Protein AF-A0A1A2YVF8-F1 (afdb_monomer_lite)

pLDDT: mean 85.13, std 14.42, range [47.56, 98.38]

Sequence (110 aa):
MAEQGLIPTSVEEEHLATAKDLADRIELLQAIVGRDGESRKLKDGRIMLHPALAEMRQCESVLTRVVGSISTMEDAPKNPKKVKAANTRWRATQLAAVERSRKAADSYGS

Foldseek 3Di:
DVVVVD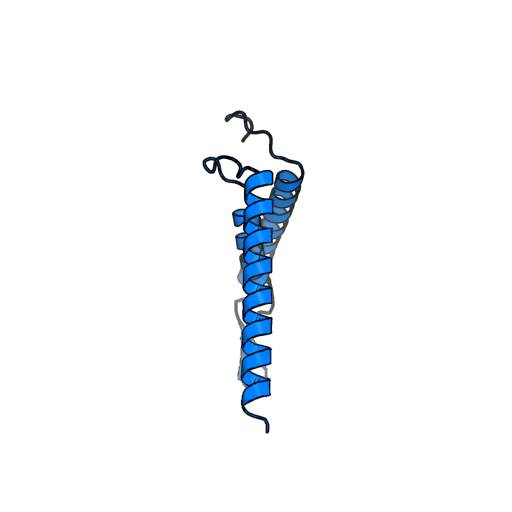DFDPLLVVLVVLLVVLVVLLVVLVVVCVVPPQWDADPVGDIDGDVSVVVNVVSVVVSVVSVVPNDDPDDDPDDVVVVVVVVVVVVVVVVVVVVVVVVVVVVVVD

Secondary structure (DSSP, 8-state):
-GGGT----HHHHHHHHHHHHHHHHHHHHHHHHHHH-SEEE-TTS-EEE-THHHHHHHHHHHHHHHHHHS--TTSPPPPHHHHHHHHHHHHHHHHHHHHHHHHHHHTT--

Radius of gyration: 24.21 Å; chains: 1; bounding box: 54×50×56 Å

Organism: NCBI:txid339268

Structure (mmCIF, N/CA/C/O backbone):
data_AF-A0A1A2YVF8-F1
#
_entry.id   AF-A0A1A2YVF8-F1
#
loop_
_atom_site.group_PDB
_atom_site.id
_atom_site.type_symbol
_atom_site.label_atom_id
_atom_site.label_alt_id
_atom_site.label_comp_id
_atom_site.label_asym_id
_atom_site.label_entity_id
_atom_site.label_seq_id
_atom_site.pdbx_PDB_ins_code
_atom_site.Cartn_x
_atom_site.Cartn_y
_atom_site.Cartn_z
_atom_site.occupancy
_atom_site.B_iso_or_equiv
_atom_site.auth_seq_id
_atom_site.auth_comp_id
_atom_site.auth_asym_id
_atom_site.auth_atom_id
_atom_site.pdbx_PDB_model_num
ATOM 1 N N . MET A 1 1 ? 1.552 12.868 -18.608 1.00 54.09 1 MET A N 1
ATOM 2 C CA . MET A 1 1 ? 1.948 11.656 -19.362 1.00 54.09 1 MET A CA 1
ATOM 3 C C . MET A 1 1 ? 1.738 11.842 -20.862 1.00 54.09 1 MET A C 1
ATOM 5 O O . MET A 1 1 ? 2.731 12.041 -21.547 1.00 54.09 1 MET A O 1
ATOM 9 N N . ALA A 1 2 ? 0.500 11.912 -21.370 1.00 48.69 2 ALA A N 1
ATOM 10 C CA . ALA A 1 2 ? 0.249 12.106 -22.809 1.00 48.69 2 ALA A CA 1
ATOM 11 C C . ALA A 1 2 ? 0.729 13.470 -23.356 1.00 48.69 2 ALA A C 1
ATOM 13 O O . ALA A 1 2 ? 1.352 13.518 -24.412 1.00 48.69 2 ALA A O 1
ATOM 14 N N . GLU A 1 3 ? 0.542 14.565 -22.606 1.00 47.56 3 GLU A N 1
ATOM 15 C CA . GLU A 1 3 ? 1.059 15.904 -22.970 1.00 47.56 3 GLU A CA 1
ATOM 16 C C . GLU A 1 3 ? 2.595 15.985 -23.034 1.00 47.56 3 GLU A C 1
ATOM 18 O O . GLU A 1 3 ? 3.141 16.902 -23.635 1.00 47.56 3 GLU A O 1
ATOM 23 N N . GLN A 1 4 ? 3.301 15.016 -22.445 1.00 56.72 4 GLN A N 1
ATOM 24 C CA . GLN A 1 4 ? 4.764 14.907 -22.484 1.00 56.72 4 GLN A CA 1
ATOM 25 C C . GLN A 1 4 ? 5.233 13.827 -23.478 1.00 56.72 4 GLN A C 1
ATOM 27 O O . GLN A 1 4 ? 6.401 13.450 -23.467 1.00 56.72 4 GLN A O 1
ATOM 32 N N . GLY A 1 5 ? 4.325 13.291 -24.307 1.00 52.91 5 GLY A N 1
ATOM 33 C CA . GLY A 1 5 ? 4.623 12.246 -25.290 1.00 52.91 5 GLY A CA 1
ATOM 34 C C . GLY A 1 5 ? 4.913 10.863 -24.697 1.00 52.91 5 GLY A C 1
ATOM 35 O O . GLY A 1 5 ? 5.376 9.984 -25.420 1.00 52.91 5 GLY A O 1
ATOM 36 N N . LEU A 1 6 ? 4.651 10.646 -23.403 1.00 60.41 6 LEU A N 1
ATOM 37 C CA . LEU A 1 6 ? 4.818 9.338 -22.780 1.00 60.41 6 LEU A CA 1
ATOM 38 C C . LEU A 1 6 ? 3.547 8.509 -22.883 1.00 60.41 6 LEU A C 1
ATOM 40 O O . LEU A 1 6 ? 2.509 8.865 -22.320 1.00 60.41 6 LEU A O 1
ATOM 44 N N . ILE A 1 7 ? 3.688 7.365 -23.540 1.00 68.25 7 ILE A N 1
ATOM 45 C CA . ILE A 1 7 ? 2.713 6.283 -23.537 1.00 68.25 7 ILE A CA 1
ATOM 46 C C . ILE A 1 7 ? 3.225 5.255 -22.519 1.00 68.25 7 ILE A C 1
ATOM 48 O O . ILE A 1 7 ? 4.308 4.706 -22.741 1.00 68.25 7 ILE A O 1
ATOM 52 N N . PRO A 1 8 ? 2.513 5.030 -21.402 1.00 70.88 8 PRO A N 1
ATOM 53 C CA . PRO A 1 8 ? 2.884 4.005 -20.438 1.00 70.88 8 PRO A CA 1
ATOM 54 C C . PRO A 1 8 ? 2.918 2.632 -21.108 1.00 70.88 8 PRO A C 1
ATOM 56 O O . PRO A 1 8 ? 2.123 2.326 -21.996 1.00 70.88 8 PRO A O 1
ATOM 59 N N . THR A 1 9 ? 3.846 1.788 -20.682 1.00 79.88 9 THR A N 1
ATOM 60 C CA . THR A 1 9 ? 3.800 0.368 -21.040 1.00 79.88 9 THR A CA 1
ATOM 61 C C . THR A 1 9 ? 2.617 -0.315 -20.348 1.00 79.88 9 THR A C 1
ATOM 63 O O . THR A 1 9 ? 2.155 0.154 -19.312 1.00 79.88 9 THR A O 1
ATOM 66 N N . SER A 1 10 ? 2.162 -1.467 -20.850 1.00 80.44 10 SER A N 1
ATOM 67 C CA . SER A 1 10 ? 1.049 -2.213 -20.231 1.00 80.44 10 SER A CA 1
ATOM 68 C C . SER A 1 10 ? 1.287 -2.531 -18.746 1.00 80.44 10 SER A C 1
ATOM 70 O O . SER A 1 10 ? 0.366 -2.500 -17.943 1.00 80.44 10 SER A O 1
ATOM 72 N N . VAL A 1 11 ? 2.543 -2.780 -18.360 1.00 82.56 11 VAL A N 1
ATOM 73 C CA . VAL A 1 11 ? 2.935 -3.009 -16.959 1.00 82.56 11 VAL A CA 1
ATOM 74 C C . VAL A 1 11 ? 2.801 -1.732 -16.126 1.00 82.56 11 VAL A C 1
ATOM 76 O O . VAL A 1 11 ? 2.371 -1.773 -14.977 1.00 82.56 11 VAL A O 1
ATOM 79 N N . GLU A 1 12 ? 3.159 -0.579 -16.688 1.00 84.19 12 GLU A N 1
ATOM 80 C CA . GLU A 1 12 ? 2.997 0.708 -16.007 1.00 84.19 12 GLU A CA 1
ATOM 81 C C . GLU A 1 12 ? 1.523 1.102 -15.890 1.00 84.19 12 GLU A C 1
ATOM 83 O O . GLU A 1 12 ? 1.139 1.661 -14.868 1.00 84.19 12 GLU A O 1
ATOM 88 N N . GLU A 1 13 ? 0.684 0.762 -16.872 1.00 87.00 13 GLU A N 1
ATOM 89 C CA . GLU A 1 13 ? -0.773 0.929 -16.779 1.00 87.00 13 GLU A CA 1
ATOM 90 C C . GLU A 1 13 ? -1.364 0.092 -15.636 1.00 87.00 13 GLU A C 1
ATOM 92 O O . GLU A 1 13 ? -2.145 0.610 -14.837 1.00 87.00 13 GLU A O 1
ATOM 97 N N . GLU A 1 14 ? -0.947 -1.169 -15.497 1.00 89.12 14 GLU A N 1
ATOM 98 C CA . GLU A 1 14 ? -1.357 -2.041 -14.387 1.00 89.12 14 GLU A CA 1
ATOM 99 C C . GLU A 1 14 ? -0.905 -1.494 -13.024 1.00 89.12 14 GLU A C 1
ATOM 101 O O . GLU A 1 14 ? -1.679 -1.478 -12.060 1.00 89.12 14 GLU A O 1
ATOM 106 N N . HIS A 1 15 ? 0.333 -1.000 -12.931 1.00 91.00 15 HIS A N 1
ATOM 107 C CA . HIS A 1 15 ? 0.832 -0.362 -11.713 1.00 91.00 15 HIS A CA 1
ATOM 108 C C . HIS A 1 15 ? 0.086 0.938 -11.393 1.00 91.00 15 HIS A C 1
ATOM 110 O O . HIS A 1 15 ? -0.219 1.183 -10.228 1.00 91.00 15 HIS A O 1
ATOM 116 N N . LEU A 1 16 ? -0.255 1.753 -12.394 1.00 91.31 16 LEU A N 1
ATOM 117 C CA . LEU A 1 16 ? -1.051 2.969 -12.206 1.00 91.31 16 LEU A CA 1
ATOM 118 C C . LEU A 1 16 ? -2.471 2.651 -11.729 1.00 91.31 16 LEU A C 1
ATOM 120 O O . LEU A 1 16 ? -2.956 3.300 -10.802 1.00 91.31 16 LEU A O 1
ATOM 124 N N . ALA A 1 17 ? -3.116 1.638 -12.311 1.00 94.06 17 ALA A N 1
ATOM 125 C CA . ALA A 1 17 ? -4.427 1.172 -11.867 1.00 94.06 17 ALA A CA 1
ATOM 126 C C . ALA A 1 17 ? -4.373 0.678 -10.413 1.00 94.06 17 ALA A C 1
ATOM 128 O O . ALA A 1 17 ? -5.152 1.122 -9.575 1.00 94.06 17 ALA A O 1
ATOM 129 N N . THR A 1 18 ? -3.373 -0.144 -10.086 1.00 9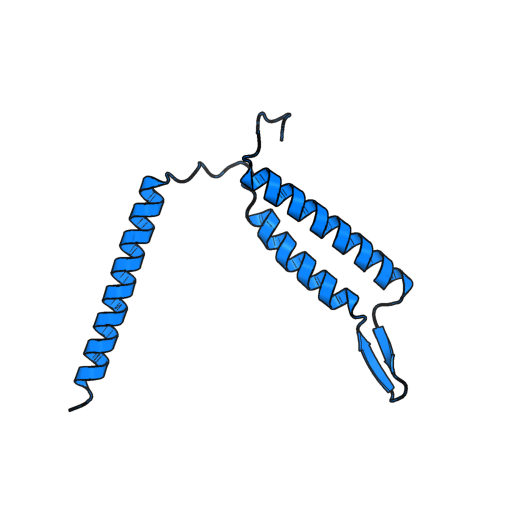5.44 18 THR A N 1
ATOM 130 C CA . THR A 1 18 ? -3.158 -0.640 -8.719 1.00 95.44 18 THR A CA 1
ATOM 131 C C . THR A 1 18 ? -2.892 0.503 -7.734 1.00 95.44 18 THR A C 1
ATOM 133 O O . THR A 1 18 ? -3.412 0.502 -6.620 1.00 95.44 18 THR A O 1
ATOM 136 N N . ALA A 1 19 ? -2.087 1.496 -8.125 1.00 95.50 19 ALA A N 1
ATOM 137 C CA . ALA A 1 19 ? -1.795 2.658 -7.292 1.00 95.50 19 ALA A CA 1
ATOM 138 C C . ALA A 1 19 ? -3.057 3.483 -7.008 1.00 95.50 19 ALA A C 1
ATOM 140 O O . ALA A 1 19 ? -3.256 3.916 -5.873 1.00 95.50 19 ALA A O 1
ATOM 141 N N . LYS A 1 20 ? -3.921 3.656 -8.014 1.00 96.44 20 LYS A N 1
ATOM 142 C CA . LYS A 1 20 ? -5.213 4.325 -7.853 1.00 96.44 20 LYS A CA 1
ATOM 143 C C . LYS A 1 20 ? -6.102 3.579 -6.858 1.00 96.44 20 LYS A C 1
ATOM 145 O O . LYS A 1 20 ? -6.548 4.182 -5.889 1.00 96.44 20 LYS A O 1
ATOM 150 N N . ASP A 1 21 ? -6.288 2.274 -7.042 1.00 97.81 21 ASP A N 1
ATOM 151 C CA . ASP A 1 21 ? -7.148 1.470 -6.165 1.00 97.81 21 ASP A CA 1
ATOM 152 C C . ASP A 1 21 ? -6.667 1.501 -4.702 1.00 97.81 21 ASP A C 1
ATOM 154 O O . ASP A 1 21 ? -7.467 1.579 -3.767 1.00 97.81 21 ASP A O 1
ATOM 158 N N . LEU A 1 22 ? -5.347 1.478 -4.487 1.00 98.00 22 LEU A N 1
ATOM 159 C CA . LEU A 1 22 ? -4.750 1.600 -3.155 1.00 98.00 22 LEU A CA 1
ATOM 160 C C . LEU A 1 22 ? -4.967 2.990 -2.543 1.00 98.00 22 LEU A C 1
ATOM 162 O O . LEU A 1 22 ? -5.242 3.076 -1.346 1.00 98.00 22 LEU A O 1
ATOM 166 N N . ALA A 1 23 ? -4.858 4.059 -3.334 1.00 97.75 23 ALA A N 1
ATOM 167 C CA . ALA A 1 23 ? -5.117 5.421 -2.873 1.00 97.75 23 ALA A CA 1
ATOM 168 C C . ALA A 1 23 ? -6.590 5.607 -2.470 1.00 97.75 23 ALA A C 1
ATOM 170 O O . ALA A 1 23 ? -6.860 6.050 -1.352 1.00 97.75 23 ALA A O 1
ATOM 171 N N . ASP A 1 24 ? -7.526 5.159 -3.312 1.00 98.31 24 ASP A N 1
ATOM 172 C CA . ASP A 1 24 ? -8.968 5.198 -3.033 1.00 98.31 24 ASP A CA 1
ATOM 173 C C . ASP A 1 24 ? -9.299 4.401 -1.754 1.00 98.31 24 ASP A C 1
ATOM 175 O O . ASP A 1 24 ? -10.109 4.807 -0.912 1.00 98.31 24 ASP A O 1
ATOM 179 N N . ARG A 1 25 ? -8.626 3.259 -1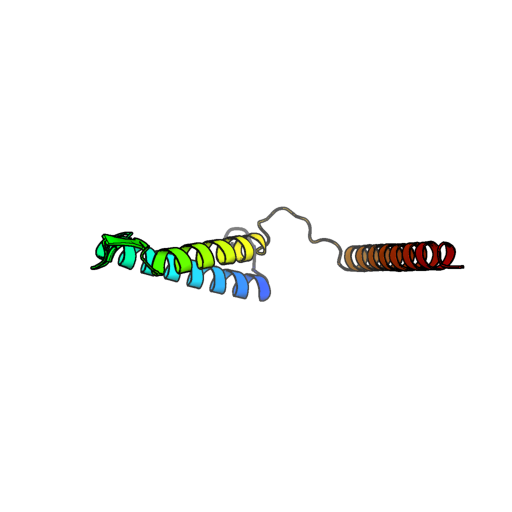.550 1.00 97.94 25 ARG A N 1
ATOM 180 C CA . ARG A 1 25 ? -8.789 2.451 -0.337 1.00 97.94 25 ARG A CA 1
ATOM 181 C C . ARG A 1 25 ? -8.271 3.157 0.915 1.00 97.94 25 ARG A C 1
ATOM 183 O O . ARG A 1 25 ? -8.910 3.039 1.963 1.00 97.94 25 ARG A O 1
ATOM 190 N N . ILE A 1 26 ? -7.143 3.862 0.831 1.00 98.38 26 ILE A N 1
ATOM 191 C CA . ILE A 1 26 ? -6.604 4.656 1.944 1.00 98.38 26 ILE A CA 1
ATOM 192 C C . ILE A 1 26 ? -7.589 5.764 2.317 1.00 98.38 26 ILE A C 1
ATOM 194 O O . ILE A 1 26 ? -7.905 5.895 3.498 1.00 98.38 26 ILE A O 1
ATOM 198 N N . GLU A 1 27 ? -8.130 6.492 1.338 1.00 98.38 27 GLU A N 1
ATOM 199 C CA . GLU A 1 27 ? -9.111 7.561 1.573 1.00 98.38 27 GLU A CA 1
ATOM 200 C C . GLU A 1 27 ? -10.362 7.032 2.296 1.00 98.38 27 GLU A C 1
ATOM 202 O O . GLU A 1 27 ? -10.798 7.591 3.307 1.00 98.38 27 GLU A O 1
ATOM 207 N N . LEU A 1 28 ? -10.892 5.886 1.856 1.00 98.19 28 LEU A N 1
ATOM 208 C CA . LEU A 1 28 ? -12.019 5.232 2.523 1.00 98.19 28 LEU A CA 1
ATOM 209 C C . LEU A 1 28 ? -11.701 4.884 3.987 1.00 98.19 28 LEU A C 1
ATOM 211 O O . LEU A 1 28 ? -12.519 5.111 4.881 1.00 98.19 28 LEU A O 1
ATOM 215 N N . LEU A 1 29 ? -10.529 4.298 4.244 1.00 98.06 29 LEU A N 1
ATOM 216 C CA . LEU A 1 29 ? -10.132 3.900 5.595 1.00 98.06 29 LEU A CA 1
ATOM 217 C C . LEU A 1 29 ? -9.898 5.122 6.494 1.00 98.06 29 LEU A C 1
ATOM 219 O O . LEU A 1 29 ? -10.306 5.096 7.655 1.00 98.06 29 LEU A O 1
ATOM 223 N N . GLN A 1 30 ? -9.327 6.200 5.953 1.00 98.00 30 GLN A N 1
ATOM 224 C CA . GLN A 1 30 ? -9.183 7.478 6.650 1.00 98.00 30 GLN A CA 1
ATOM 225 C C . GLN A 1 30 ? -10.546 8.053 7.043 1.00 98.00 30 GLN A C 1
ATOM 227 O O . GLN A 1 30 ? -10.716 8.473 8.185 1.00 98.00 30 GLN A O 1
ATOM 232 N N . ALA A 1 31 ? -11.543 8.003 6.154 1.00 98.00 31 ALA A N 1
ATOM 233 C CA . ALA A 1 31 ? -12.900 8.448 6.467 1.00 98.00 31 ALA A CA 1
ATOM 234 C C . ALA A 1 31 ? -13.553 7.605 7.579 1.00 98.00 31 ALA A C 1
ATOM 236 O O . ALA A 1 31 ? -14.196 8.149 8.479 1.00 98.00 31 ALA A O 1
ATOM 237 N N . ILE A 1 32 ? -13.357 6.280 7.558 1.00 97.31 32 ILE A N 1
ATOM 238 C CA . ILE A 1 32 ? -13.849 5.374 8.610 1.00 97.31 32 ILE A CA 1
ATOM 239 C C . ILE A 1 32 ? -13.205 5.716 9.957 1.00 97.31 32 ILE A C 1
ATOM 241 O O . ILE A 1 32 ? -13.917 5.889 10.943 1.00 97.31 32 ILE A O 1
ATOM 245 N N . VAL A 1 33 ? -11.878 5.860 10.003 1.00 97.38 33 VAL A N 1
ATOM 246 C CA . VAL A 1 33 ? -11.158 6.215 11.236 1.00 97.38 33 VAL A CA 1
ATOM 247 C C . VAL A 1 33 ? -11.541 7.612 11.720 1.00 97.38 33 VAL A C 1
ATOM 249 O O . VAL A 1 33 ? -11.732 7.803 12.916 1.00 97.38 33 VAL A O 1
ATOM 252 N N . GLY A 1 34 ? -11.712 8.578 10.815 1.00 97.25 34 GLY A N 1
ATOM 253 C CA . GLY A 1 34 ? -12.155 9.929 11.160 1.00 97.25 34 GLY A CA 1
ATOM 254 C C . GLY A 1 34 ? -13.540 9.953 11.810 1.00 97.25 34 GLY A C 1
ATOM 255 O O . GLY A 1 34 ? -13.782 10.752 12.711 1.00 97.25 34 GLY A O 1
ATOM 256 N N . ARG A 1 35 ? -14.434 9.044 11.401 1.00 96.94 35 ARG A N 1
ATOM 257 C CA . ARG A 1 35 ? -15.760 8.866 12.009 1.00 96.94 35 ARG A CA 1
ATOM 258 C C . ARG A 1 35 ? -15.704 8.111 13.342 1.00 96.94 35 ARG A C 1
ATOM 260 O O . ARG A 1 35 ? -16.379 8.507 14.288 1.00 96.94 35 ARG A O 1
ATOM 267 N N . ASP A 1 36 ? -14.945 7.018 13.402 1.00 95.12 36 ASP A N 1
ATOM 268 C CA . ASP A 1 36 ? -14.997 6.046 14.506 1.00 95.12 36 ASP A CA 1
ATOM 269 C C . ASP A 1 36 ? -13.971 6.330 15.621 1.00 95.12 36 ASP A C 1
ATOM 271 O O . ASP A 1 36 ? -14.087 5.803 16.731 1.00 95.12 36 ASP A O 1
ATOM 275 N N . GLY A 1 37 ? -12.979 7.178 15.343 1.00 95.56 37 GLY A N 1
ATOM 276 C CA . GLY A 1 37 ? -11.834 7.447 16.205 1.00 95.56 37 GLY A CA 1
ATOM 277 C C . GLY A 1 37 ? -10.709 6.416 16.055 1.00 95.56 37 GLY A C 1
ATOM 278 O O . GLY A 1 37 ? -10.894 5.279 15.621 1.00 95.56 37 GLY A O 1
ATOM 279 N N . GLU A 1 38 ? -9.497 6.809 16.447 1.00 96.25 38 GLU A N 1
ATOM 280 C CA . GLU A 1 38 ? -8.283 5.996 16.267 1.00 96.25 38 GLU A CA 1
ATOM 281 C C . GLU A 1 38 ? -8.165 4.823 17.247 1.00 96.25 38 GLU A C 1
ATOM 283 O O . GLU A 1 38 ? -7.408 3.876 17.021 1.00 96.25 38 GLU A O 1
ATOM 288 N N . SER A 1 39 ? -8.890 4.868 18.363 1.00 96.50 39 SER A N 1
ATOM 289 C CA . SER A 1 39 ? -8.837 3.827 19.383 1.00 96.50 39 SER A CA 1
ATOM 290 C C . SER A 1 39 ? -10.123 3.755 20.193 1.00 96.50 39 SER A C 1
ATOM 292 O O . SER A 1 39 ? -10.890 4.713 20.275 1.00 96.50 39 SER A O 1
ATOM 294 N N . ARG A 1 40 ? -10.346 2.604 20.828 1.00 92.75 40 ARG A N 1
ATOM 295 C CA . ARG A 1 40 ? -11.453 2.379 21.758 1.00 92.75 40 ARG A CA 1
ATOM 296 C C . ARG A 1 40 ? -10.959 1.750 23.052 1.00 92.75 40 ARG A C 1
ATOM 298 O O . ARG A 1 40 ? -10.061 0.906 23.042 1.00 92.75 40 ARG A O 1
ATOM 305 N N . LYS A 1 41 ? -11.592 2.117 24.164 1.00 96.00 41 LYS A N 1
ATOM 306 C CA . LYS A 1 41 ? -11.365 1.485 25.467 1.00 96.00 41 LYS A CA 1
ATOM 307 C C . LYS A 1 41 ? -12.273 0.264 25.615 1.00 96.00 41 LYS A C 1
ATOM 309 O O . LYS A 1 41 ? -13.482 0.349 25.411 1.00 96.00 41 LYS A O 1
ATOM 314 N N . LEU A 1 42 ? -11.686 -0.879 25.948 1.00 93.62 42 LEU A N 1
ATOM 315 C CA . LEU A 1 42 ? -12.397 -2.119 26.237 1.00 93.62 42 LEU A CA 1
ATOM 316 C C . LEU A 1 42 ? -12.967 -2.097 27.664 1.00 93.62 42 LEU A C 1
ATOM 318 O O . LEU A 1 42 ? -12.573 -1.285 28.503 1.00 93.62 42 LEU A O 1
ATOM 322 N N . LYS A 1 43 ? -13.893 -3.019 27.955 1.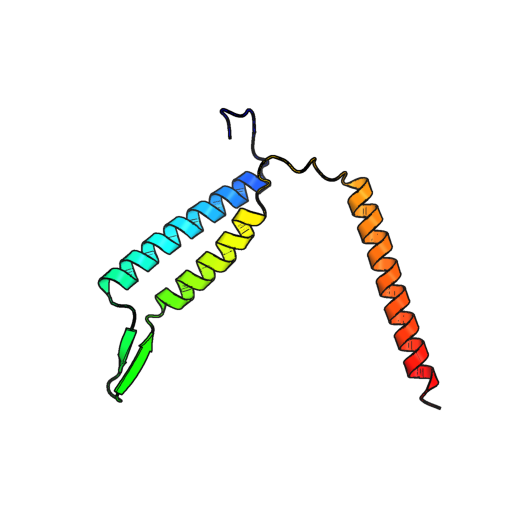00 93.88 43 LYS A N 1
ATOM 323 C CA . LYS A 1 43 ? -14.563 -3.119 29.267 1.00 93.88 43 LYS A CA 1
ATOM 324 C C . LYS A 1 43 ? -13.596 -3.383 30.429 1.00 93.88 43 LYS A C 1
ATOM 326 O O . LYS A 1 43 ? -13.890 -3.012 31.556 1.00 93.88 43 LYS A O 1
ATOM 331 N N . ASP A 1 44 ? -12.453 -3.996 30.147 1.00 95.12 44 ASP A N 1
ATOM 332 C CA . ASP A 1 44 ? -11.380 -4.290 31.105 1.00 95.12 44 ASP A CA 1
ATOM 333 C C . ASP A 1 44 ? -10.355 -3.150 31.250 1.00 95.12 44 ASP A C 1
ATOM 335 O O . ASP A 1 44 ? -9.348 -3.292 31.938 1.00 95.12 44 ASP A O 1
ATOM 339 N N . GLY A 1 45 ? -10.595 -2.013 30.593 1.00 95.44 45 GLY A N 1
ATOM 340 C CA . GLY A 1 45 ? -9.750 -0.829 30.670 1.00 95.44 45 GLY A CA 1
ATOM 341 C C . GLY A 1 45 ? -8.616 -0.765 29.648 1.00 95.44 45 GLY A C 1
ATOM 342 O O . GLY A 1 45 ? -7.995 0.294 29.543 1.00 95.44 45 GLY A O 1
ATOM 343 N N . ARG A 1 46 ? -8.370 -1.823 28.861 1.00 97.06 46 ARG A N 1
ATOM 344 C CA . ARG A 1 46 ? -7.347 -1.811 27.801 1.00 97.06 46 ARG A CA 1
ATOM 345 C C . ARG A 1 46 ? -7.741 -0.883 26.651 1.00 97.06 46 ARG A C 1
ATOM 347 O O . ARG A 1 46 ? -8.918 -0.768 26.317 1.00 97.06 46 ARG A O 1
ATOM 354 N N . ILE A 1 47 ? -6.754 -0.261 26.009 1.00 96.56 47 ILE A N 1
ATOM 355 C CA . ILE A 1 47 ? -6.948 0.537 24.791 1.00 96.56 47 ILE A CA 1
ATOM 356 C C . ILE A 1 47 ? -6.611 -0.334 23.585 1.00 96.56 47 ILE A C 1
ATOM 358 O O . ILE A 1 47 ? -5.542 -0.940 23.527 1.00 96.56 47 ILE A O 1
ATOM 362 N N . MET A 1 48 ? -7.527 -0.392 22.625 1.00 96.31 48 MET A N 1
ATOM 363 C CA . MET A 1 48 ? -7.340 -1.092 21.362 1.00 96.31 48 MET A CA 1
ATOM 364 C C . MET A 1 48 ? -7.396 -0.086 20.217 1.00 96.31 48 MET A C 1
ATOM 366 O O . MET A 1 48 ? -8.348 0.689 20.124 1.00 96.31 48 MET A O 1
ATOM 370 N N . LEU A 1 49 ? -6.388 -0.111 19.345 1.00 96.69 49 LEU A N 1
ATOM 371 C CA . LEU A 1 49 ? -6.368 0.700 18.130 1.00 96.69 49 LEU A CA 1
ATOM 372 C C . LEU A 1 49 ? -7.447 0.241 17.145 1.00 96.69 49 LEU A C 1
ATOM 374 O O . LEU A 1 49 ? -7.798 -0.942 17.091 1.00 96.69 49 LEU A O 1
ATOM 378 N N . HIS A 1 50 ? -7.954 1.179 16.351 1.00 96.25 50 HIS A N 1
ATOM 379 C CA . HIS A 1 50 ? -8.902 0.881 15.291 1.00 96.25 50 HIS A CA 1
ATOM 380 C C . HIS A 1 50 ? -8.227 -0.005 14.223 1.00 96.25 50 HIS A C 1
ATOM 382 O O . HIS A 1 50 ? -7.165 0.363 13.717 1.00 96.25 50 HIS A O 1
ATOM 388 N N . PRO A 1 51 ? -8.810 -1.156 13.835 1.00 95.25 51 PRO A N 1
ATOM 389 C CA . PRO A 1 51 ? -8.159 -2.102 12.921 1.00 95.25 51 PRO A CA 1
ATOM 390 C C . PRO A 1 51 ? -7.843 -1.496 11.545 1.00 95.25 51 PRO A C 1
ATOM 392 O O . PRO A 1 51 ? -6.822 -1.830 10.950 1.00 95.25 51 PRO A O 1
ATOM 395 N N . ALA A 1 52 ? -8.655 -0.539 11.080 1.00 96.81 52 ALA A N 1
ATOM 396 C CA . ALA A 1 52 ? -8.401 0.187 9.832 1.00 96.81 52 ALA A CA 1
ATOM 397 C C . ALA A 1 52 ? -7.039 0.908 9.797 1.00 96.81 52 ALA A C 1
ATOM 399 O O . ALA A 1 52 ? -6.489 1.082 8.716 1.00 96.81 52 ALA A O 1
ATOM 400 N N . LEU A 1 53 ? -6.452 1.266 10.949 1.00 97.12 53 LEU A N 1
ATOM 401 C CA . LEU A 1 53 ? -5.118 1.873 10.998 1.00 97.12 53 LEU A CA 1
ATOM 402 C C . LEU A 1 53 ? -4.025 0.914 10.505 1.00 97.12 53 LEU A C 1
ATOM 404 O O . LEU A 1 53 ? -3.073 1.345 9.858 1.00 97.12 53 LEU A O 1
ATOM 408 N N . ALA A 1 54 ? -4.142 -0.382 10.810 1.00 96.50 54 ALA A N 1
ATOM 409 C CA . ALA A 1 54 ? -3.189 -1.383 10.334 1.00 96.50 54 ALA A CA 1
ATOM 410 C C . ALA A 1 54 ? -3.342 -1.610 8.823 1.00 96.50 54 ALA A C 1
ATOM 412 O O . ALA A 1 54 ? -2.345 -1.650 8.104 1.00 96.50 54 ALA A O 1
ATOM 413 N N . GLU A 1 55 ? -4.586 -1.674 8.345 1.00 97.38 55 GLU A N 1
ATOM 414 C CA . GLU A 1 55 ? -4.901 -1.809 6.918 1.00 97.38 55 GLU A CA 1
ATOM 415 C C . GLU A 1 55 ? -4.405 -0.605 6.105 1.00 97.38 55 GLU A C 1
ATOM 417 O O . GLU A 1 55 ? -3.810 -0.785 5.044 1.00 97.38 55 GLU A O 1
ATOM 422 N N . MET A 1 56 ? -4.566 0.619 6.623 1.00 97.69 56 MET A N 1
ATOM 423 C CA . MET A 1 56 ? -4.030 1.843 6.011 1.00 97.69 56 MET A CA 1
ATOM 424 C C . MET A 1 56 ? -2.517 1.762 5.835 1.00 97.69 56 MET A C 1
ATOM 426 O O . MET A 1 56 ? -2.026 1.926 4.724 1.00 97.69 56 MET A O 1
ATOM 430 N N . ARG A 1 57 ? -1.778 1.429 6.901 1.00 96.94 57 ARG A N 1
ATOM 431 C CA . ARG A 1 57 ? -0.309 1.309 6.850 1.00 96.94 57 ARG A CA 1
ATOM 432 C C . ARG A 1 57 ? 0.150 0.244 5.858 1.00 96.94 57 ARG A C 1
ATOM 434 O O . ARG A 1 57 ? 1.169 0.412 5.189 1.00 96.94 57 ARG A O 1
ATOM 441 N N . GLN A 1 58 ? -0.595 -0.856 5.752 1.00 97.50 58 GLN A N 1
ATOM 442 C CA . GLN A 1 58 ? -0.315 -1.887 4.762 1.00 97.50 58 GLN A CA 1
ATOM 443 C C . GLN A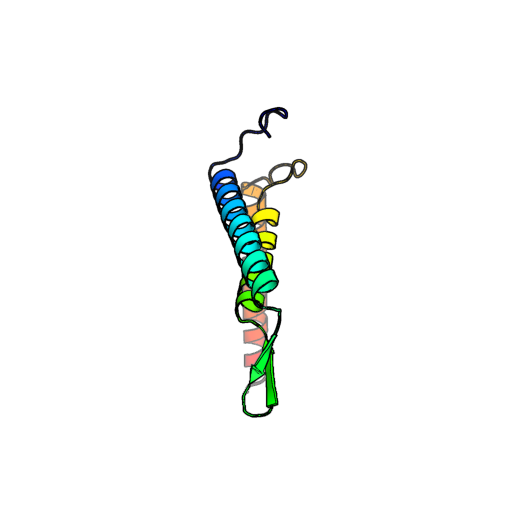 1 58 ? -0.545 -1.362 3.338 1.00 97.50 58 GLN A C 1
ATOM 445 O O . GLN A 1 58 ? 0.320 -1.553 2.482 1.00 97.50 58 GLN A O 1
ATOM 450 N N . CYS A 1 59 ? -1.657 -0.661 3.093 1.00 97.75 59 CYS A N 1
ATOM 451 C CA . CYS A 1 59 ? -1.941 -0.035 1.800 1.00 97.75 59 CYS A CA 1
ATOM 452 C C . CYS A 1 59 ? -0.866 0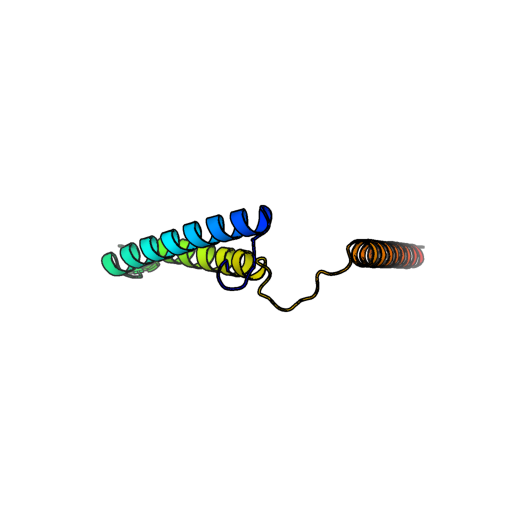.993 1.428 1.00 97.75 59 CYS A C 1
ATOM 454 O O . CYS A 1 59 ? -0.345 0.940 0.320 1.00 97.75 59 CYS A O 1
ATOM 456 N N . GLU A 1 60 ? -0.463 1.861 2.359 1.00 97.81 60 GLU A N 1
ATOM 457 C CA . GLU A 1 60 ? 0.615 2.845 2.175 1.00 97.81 60 GLU A CA 1
ATOM 458 C C . GLU A 1 60 ? 1.949 2.170 1.822 1.00 97.81 60 GLU A C 1
ATOM 460 O O . GLU A 1 60 ? 2.656 2.604 0.908 1.00 97.81 60 GLU A O 1
ATOM 465 N N . SER A 1 61 ? 2.286 1.068 2.504 1.00 97.12 61 SER A N 1
ATOM 466 C CA . SER A 1 61 ? 3.510 0.308 2.234 1.00 97.12 61 SER A CA 1
ATOM 467 C C . SER A 1 61 ? 3.519 -0.288 0.826 1.00 97.12 61 SER A C 1
ATOM 469 O O . SER A 1 61 ? 4.533 -0.216 0.126 1.00 97.12 61 SER A O 1
ATOM 471 N N . VAL A 1 62 ? 2.395 -0.864 0.392 1.00 96.31 62 VAL A N 1
ATOM 472 C CA . VAL A 1 62 ? 2.263 -1.431 -0.956 1.00 96.31 62 VAL A CA 1
ATOM 473 C C . VAL A 1 62 ? 2.247 -0.319 -2.002 1.00 96.31 62 VAL A C 1
ATOM 475 O O . VAL A 1 62 ? 2.992 -0.411 -2.975 1.00 96.31 62 VAL A O 1
ATOM 478 N N . LEU A 1 63 ? 1.491 0.756 -1.776 1.00 96.38 63 LEU A N 1
ATOM 479 C CA . LEU A 1 63 ? 1.412 1.908 -2.672 1.00 96.38 63 LEU A CA 1
ATOM 480 C C . LEU A 1 63 ? 2.795 2.514 -2.916 1.00 96.38 63 LEU A C 1
ATOM 482 O O . LEU A 1 63 ? 3.167 2.741 -4.063 1.00 96.38 63 LEU A O 1
ATOM 486 N N . THR A 1 64 ? 3.595 2.682 -1.860 1.00 94.12 64 THR A N 1
ATOM 487 C CA . THR A 1 64 ? 4.977 3.178 -1.964 1.00 94.12 64 THR A CA 1
ATOM 488 C C . THR A 1 64 ? 5.821 2.311 -2.905 1.00 94.12 64 THR A C 1
ATOM 490 O O . THR A 1 64 ? 6.589 2.832 -3.713 1.00 94.12 64 THR A O 1
ATOM 493 N N . ARG A 1 65 ? 5.665 0.981 -2.845 1.00 92.81 65 ARG A N 1
ATOM 494 C CA . ARG A 1 65 ? 6.384 0.047 -3.730 1.00 92.81 65 ARG A CA 1
ATOM 495 C C . ARG A 1 65 ? 5.875 0.103 -5.167 1.00 92.81 65 ARG A C 1
ATOM 497 O O . ARG A 1 65 ? 6.690 0.109 -6.083 1.00 92.81 65 ARG A O 1
ATOM 504 N N . VAL A 1 66 ? 4.555 0.142 -5.356 1.00 92.19 66 VAL A N 1
ATOM 505 C CA . VAL A 1 66 ? 3.923 0.199 -6.683 1.00 92.19 66 VAL A CA 1
ATOM 506 C C . VAL A 1 66 ? 4.308 1.496 -7.387 1.00 92.19 66 VAL A C 1
ATOM 508 O O . VAL A 1 66 ? 4.832 1.449 -8.495 1.00 92.19 66 VAL A O 1
ATOM 511 N N . VAL A 1 67 ? 4.166 2.642 -6.720 1.00 89.81 67 VAL A N 1
ATOM 512 C CA . VAL A 1 67 ? 4.554 3.946 -7.275 1.00 89.81 67 VAL A CA 1
ATOM 513 C C . VAL A 1 67 ? 6.049 3.995 -7.581 1.00 89.81 67 VAL A C 1
ATOM 515 O O . VAL A 1 67 ? 6.426 4.430 -8.662 1.00 89.81 67 VAL A O 1
ATOM 518 N N . GLY A 1 68 ? 6.905 3.473 -6.696 1.00 86.12 68 GLY A N 1
ATOM 519 C CA . GLY A 1 68 ? 8.349 3.396 -6.946 1.00 86.12 68 GLY A CA 1
ATOM 520 C C . GLY A 1 68 ? 8.756 2.476 -8.108 1.00 86.12 68 GLY A C 1
ATOM 521 O O . GLY A 1 68 ? 9.894 2.544 -8.563 1.00 86.12 68 GLY A O 1
ATOM 522 N N . SER A 1 69 ? 7.854 1.610 -8.582 1.00 83.94 69 SER A N 1
ATOM 523 C CA . SER A 1 69 ? 8.080 0.734 -9.740 1.00 83.94 69 SER A CA 1
ATOM 524 C C . SER A 1 69 ? 7.614 1.333 -11.071 1.00 83.94 69 SER A C 1
ATOM 526 O O . SER A 1 69 ? 7.909 0.774 -12.127 1.00 83.94 69 SER A O 1
ATOM 528 N N . ILE A 1 70 ? 6.902 2.462 -11.030 1.00 83.38 70 ILE A N 1
ATOM 529 C CA . ILE A 1 70 ? 6.523 3.230 -12.215 1.00 83.38 70 ILE A CA 1
ATOM 530 C C . ILE A 1 70 ? 7.735 4.078 -12.590 1.00 83.38 70 ILE A C 1
ATOM 532 O O . ILE A 1 70 ? 8.212 4.871 -11.778 1.00 83.38 70 ILE A O 1
ATOM 536 N N . SER A 1 71 ? 8.252 3.910 -13.807 1.00 69.06 71 SER A N 1
ATOM 537 C CA . SER A 1 71 ? 9.417 4.674 -14.250 1.00 69.06 71 SER A CA 1
ATOM 538 C C . SER A 1 71 ? 9.037 6.148 -14.375 1.00 69.06 71 SER A C 1
ATOM 540 O O . SER A 1 71 ? 8.391 6.571 -15.333 1.00 69.06 71 SER A O 1
ATOM 542 N N . THR A 1 72 ? 9.438 6.964 -13.407 1.00 61.00 72 THR A N 1
ATOM 543 C CA . THR A 1 72 ? 9.405 8.415 -13.557 1.00 61.00 72 THR A CA 1
ATOM 544 C C . THR A 1 72 ? 10.547 8.809 -14.483 1.00 61.00 72 THR A C 1
ATOM 546 O O . THR A 1 72 ? 11.702 8.537 -14.169 1.00 61.00 72 THR A O 1
ATOM 549 N N . MET A 1 73 ? 10.195 9.377 -15.643 1.00 54.69 73 MET A N 1
ATOM 550 C CA . MET A 1 73 ? 11.048 10.153 -16.557 1.00 54.69 73 MET A CA 1
ATOM 551 C C . MET A 1 73 ? 12.425 10.498 -15.967 1.00 54.69 73 MET A C 1
ATOM 553 O O . MET A 1 73 ? 12.488 11.428 -15.175 1.00 54.69 73 MET A O 1
ATOM 557 N N . GLU A 1 74 ? 13.480 9.751 -16.322 1.00 53.22 74 GLU A N 1
ATOM 558 C CA . GLU A 1 74 ? 14.885 10.212 -16.453 1.00 53.22 74 GLU A CA 1
ATOM 559 C C . GLU A 1 74 ? 15.894 9.058 -16.546 1.00 53.22 74 GLU A C 1
ATOM 561 O O . GLU A 1 74 ? 16.959 9.225 -17.141 1.00 53.22 74 GLU A O 1
ATOM 566 N N . ASP A 1 75 ? 15.568 7.859 -16.061 1.00 53.19 75 ASP A N 1
ATOM 567 C CA . ASP A 1 75 ? 16.476 6.725 -16.221 1.00 53.19 75 ASP A CA 1
ATOM 568 C C . ASP A 1 75 ? 16.381 6.154 -17.640 1.00 53.19 75 ASP A C 1
ATOM 570 O O . ASP A 1 75 ? 15.392 5.529 -18.030 1.00 53.19 75 ASP A O 1
ATOM 574 N N . ALA A 1 76 ? 17.448 6.336 -18.425 1.00 59.12 76 ALA A N 1
ATOM 575 C CA . ALA A 1 76 ? 17.600 5.650 -19.701 1.00 59.12 76 ALA A CA 1
ATOM 576 C C . ALA A 1 76 ? 17.359 4.142 -19.490 1.00 59.12 76 ALA A C 1
ATOM 578 O O . ALA A 1 76 ? 17.995 3.544 -18.610 1.00 59.12 76 ALA A O 1
ATOM 579 N N . PRO A 1 77 ? 16.473 3.499 -20.276 1.00 61.22 77 PRO A N 1
ATOM 580 C CA . PRO A 1 77 ? 16.122 2.105 -20.057 1.00 61.22 77 PRO A CA 1
ATOM 581 C C . PRO A 1 77 ? 17.392 1.252 -20.061 1.00 61.22 77 PRO A C 1
ATOM 583 O O . PRO A 1 77 ? 18.150 1.212 -21.038 1.00 61.22 77 PRO A O 1
ATOM 586 N N . LYS A 1 78 ? 17.661 0.586 -18.930 1.00 68.38 78 LYS A N 1
ATOM 587 C CA . LYS A 1 78 ? 18.854 -0.250 -18.771 1.00 68.38 78 LYS A CA 1
ATOM 588 C C . LYS A 1 78 ? 18.848 -1.307 -19.867 1.00 68.38 78 LYS A C 1
ATOM 590 O O . LYS A 1 78 ? 17.904 -2.081 -19.989 1.00 68.38 78 LYS A O 1
ATOM 595 N N . ASN A 1 79 ? 19.927 -1.373 -20.647 1.00 78.31 79 ASN A N 1
ATOM 596 C CA . ASN A 1 79 ? 20.024 -2.337 -21.737 1.00 78.31 79 ASN A CA 1
ATOM 597 C C . ASN A 1 79 ? 19.821 -3.772 -21.192 1.00 78.31 79 ASN A C 1
ATOM 599 O O . ASN A 1 79 ? 20.653 -4.245 -20.405 1.00 78.31 79 ASN A O 1
ATOM 603 N N . PRO A 1 80 ? 18.772 -4.498 -21.624 1.00 72.12 80 PRO A N 1
ATOM 604 C CA . PRO A 1 80 ? 18.382 -5.773 -21.023 1.00 72.12 80 PRO A CA 1
ATOM 605 C C . PRO A 1 80 ? 19.465 -6.848 -21.170 1.00 72.12 80 PRO A C 1
ATOM 607 O O . PRO A 1 80 ? 19.637 -7.691 -20.286 1.00 72.12 80 PRO A O 1
ATOM 610 N N . LYS A 1 81 ? 20.275 -6.787 -22.238 1.00 75.25 81 LYS A N 1
ATOM 611 C CA . LYS A 1 81 ? 21.420 -7.691 -22.424 1.00 75.25 81 LYS A CA 1
ATOM 612 C C . LYS A 1 81 ? 22.497 -7.451 -21.364 1.00 75.25 81 LYS A C 1
ATOM 614 O O . LYS A 1 81 ? 23.049 -8.411 -20.829 1.00 75.25 81 LYS A O 1
ATOM 619 N N . LYS A 1 82 ? 22.764 -6.185 -21.018 1.00 78.06 82 LYS A N 1
ATOM 620 C CA . LYS A 1 82 ? 23.742 -5.819 -19.979 1.00 78.06 82 LYS A CA 1
ATOM 621 C C . LYS A 1 82 ? 23.253 -6.216 -18.585 1.00 78.06 82 LYS A C 1
ATOM 623 O O . LYS A 1 82 ? 24.033 -6.775 -17.818 1.00 78.06 82 LYS A O 1
ATOM 628 N N . VAL A 1 83 ? 21.966 -6.023 -18.290 1.00 83.75 83 VAL A N 1
ATOM 629 C CA . VAL A 1 83 ? 21.355 -6.444 -17.015 1.00 83.75 83 VAL A CA 1
ATOM 630 C C . VAL A 1 83 ? 21.410 -7.966 -16.851 1.00 83.75 83 VAL A C 1
ATOM 632 O O . VAL A 1 83 ? 21.858 -8.461 -15.818 1.00 83.75 83 VAL A O 1
ATOM 635 N N . LYS A 1 84 ? 21.042 -8.730 -17.889 1.00 78.19 84 LYS A N 1
ATOM 636 C CA . LYS A 1 84 ? 21.113 -10.201 -17.863 1.00 78.19 84 LYS A CA 1
ATOM 637 C C . LYS A 1 84 ? 22.544 -10.700 -17.648 1.00 78.19 84 LYS A C 1
ATOM 639 O O . LYS A 1 84 ? 22.762 -11.612 -16.847 1.00 78.19 84 LYS A O 1
ATOM 644 N N . ALA A 1 85 ? 23.521 -10.091 -18.320 1.00 84.50 85 ALA A N 1
ATOM 645 C CA . ALA A 1 85 ? 24.931 -10.432 -18.153 1.00 84.50 85 ALA A CA 1
ATOM 646 C C . ALA A 1 85 ? 25.437 -10.124 -16.732 1.00 84.50 85 ALA A C 1
ATOM 648 O O . ALA A 1 85 ? 26.098 -10.968 -16.128 1.00 84.50 85 ALA A O 1
ATOM 649 N N . ALA A 1 86 ? 25.083 -8.962 -16.172 1.00 85.75 86 ALA A N 1
ATOM 650 C CA . ALA A 1 86 ? 25.443 -8.584 -14.805 1.00 85.75 86 ALA A CA 1
ATOM 651 C C . ALA A 1 86 ? 24.842 -9.546 -13.766 1.00 85.75 86 ALA A C 1
ATOM 653 O O . ALA A 1 86 ? 25.569 -10.071 -12.925 1.00 85.75 86 ALA A O 1
ATOM 654 N N . ASN A 1 87 ? 23.551 -9.870 -13.886 1.00 86.94 87 ASN A N 1
ATOM 655 C CA . ASN A 1 87 ? 22.875 -10.818 -12.995 1.00 86.94 87 ASN A CA 1
ATOM 656 C C . ASN A 1 87 ? 23.468 -12.230 -13.080 1.00 86.94 87 ASN A C 1
ATOM 658 O O . ASN A 1 87 ? 23.588 -12.917 -12.068 1.00 86.94 87 ASN A O 1
ATOM 662 N N . THR A 1 88 ? 23.868 -12.665 -14.277 1.00 90.31 88 THR A N 1
ATOM 663 C CA . THR A 1 88 ? 24.520 -13.970 -14.473 1.00 90.31 88 THR A CA 1
ATOM 664 C C . THR A 1 88 ? 25.882 -14.010 -13.781 1.00 90.31 88 THR A C 1
ATOM 666 O O . THR A 1 88 ? 26.169 -14.957 -13.052 1.00 90.31 88 THR A O 1
ATOM 669 N N . ARG A 1 89 ? 26.694 -12.955 -13.945 1.00 87.56 89 ARG A N 1
ATOM 670 C CA . ARG A 1 89 ? 27.995 -12.828 -13.270 1.00 87.56 89 ARG A CA 1
ATOM 671 C C . ARG A 1 89 ? 27.840 -12.814 -11.752 1.00 87.56 89 ARG A C 1
ATOM 673 O O . ARG A 1 89 ? 28.538 -13.553 -11.071 1.00 87.56 89 ARG A O 1
ATOM 680 N N . TRP A 1 90 ? 26.892 -12.035 -11.233 1.00 88.06 90 TRP A N 1
ATOM 681 C CA . TRP A 1 90 ? 26.614 -11.972 -9.799 1.00 88.06 90 TRP A CA 1
ATOM 682 C C . TRP A 1 90 ? 26.230 -13.340 -9.224 1.00 88.06 90 TRP A C 1
ATOM 684 O O . TRP A 1 90 ? 26.803 -13.776 -8.229 1.00 88.06 90 TRP A O 1
ATOM 694 N N . ARG A 1 91 ? 25.319 -14.065 -9.886 1.00 90.50 91 ARG A N 1
ATOM 695 C CA . ARG A 1 91 ? 24.918 -15.419 -9.468 1.00 90.50 91 ARG A CA 1
ATOM 696 C C . ARG A 1 91 ? 26.093 -16.394 -9.445 1.00 90.50 91 ARG A C 1
ATOM 698 O O . ARG A 1 91 ? 26.216 -17.150 -8.488 1.00 90.50 91 ARG A O 1
ATOM 705 N N . ALA A 1 92 ? 26.963 -16.353 -10.454 1.00 90.38 92 ALA A N 1
ATOM 706 C CA . ALA A 1 92 ? 28.163 -17.185 -10.485 1.00 90.38 92 ALA A CA 1
ATOM 707 C C . ALA A 1 92 ? 29.104 -16.875 -9.306 1.00 90.38 92 ALA A C 1
ATOM 709 O O . ALA A 1 92 ? 29.579 -17.795 -8.643 1.00 90.38 92 ALA A O 1
ATOM 710 N N . THR A 1 93 ? 29.309 -15.593 -8.982 1.00 91.19 93 THR A N 1
ATOM 711 C CA . THR A 1 93 ? 30.111 -15.178 -7.819 1.00 91.19 93 THR A CA 1
ATOM 712 C C . THR A 1 93 ? 29.515 -15.676 -6.502 1.00 91.19 93 THR A C 1
ATOM 714 O O . THR A 1 93 ? 30.253 -16.179 -5.655 1.00 91.19 93 THR A O 1
ATOM 717 N N . GLN A 1 94 ? 28.192 -15.587 -6.336 1.00 90.62 94 GLN A N 1
ATOM 718 C CA . GLN A 1 94 ? 27.505 -16.066 -5.133 1.00 90.62 94 GLN A CA 1
ATOM 719 C C . GLN A 1 94 ? 27.616 -17.586 -4.979 1.00 90.62 94 GLN A C 1
ATOM 721 O O . GLN A 1 94 ? 27.938 -18.065 -3.895 1.00 90.62 94 GLN A O 1
ATOM 726 N N . LEU A 1 95 ? 27.424 -18.348 -6.059 1.00 90.19 95 LEU A N 1
ATOM 727 C CA . LEU A 1 95 ? 27.593 -19.805 -6.044 1.00 90.19 95 LEU A CA 1
ATOM 728 C C . LEU A 1 95 ? 29.030 -20.200 -5.674 1.00 90.19 95 LEU A C 1
ATOM 730 O O . LEU A 1 95 ? 29.235 -21.035 -4.796 1.00 90.19 95 LEU A O 1
ATOM 734 N N . ALA A 1 96 ? 30.029 -19.527 -6.250 1.00 88.31 96 ALA A N 1
ATOM 735 C CA . ALA A 1 96 ? 31.433 -19.754 -5.912 1.00 88.31 96 ALA A CA 1
ATOM 736 C C . ALA A 1 96 ? 31.780 -19.346 -4.466 1.00 88.31 96 ALA A C 1
ATOM 738 O O . ALA A 1 96 ? 32.689 -19.908 -3.853 1.00 88.31 96 ALA A O 1
ATOM 739 N N . ALA A 1 97 ? 31.099 -18.349 -3.894 1.00 88.81 97 ALA A N 1
ATOM 740 C CA . ALA A 1 97 ? 31.245 -18.000 -2.481 1.00 88.81 97 ALA A CA 1
ATOM 741 C C . ALA A 1 97 ? 30.671 -19.098 -1.568 1.00 88.81 97 ALA A C 1
ATOM 743 O O . ALA A 1 97 ? 31.345 -19.498 -0.621 1.00 88.81 97 ALA A O 1
ATOM 744 N N . VAL A 1 98 ? 29.496 -19.642 -1.905 1.00 88.62 98 VAL A N 1
ATOM 745 C CA . VAL A 1 98 ? 28.854 -20.746 -1.168 1.00 88.62 98 VAL A CA 1
ATOM 746 C C . VAL A 1 98 ? 29.706 -22.019 -1.204 1.00 88.62 98 VAL A C 1
ATOM 748 O O . VAL A 1 98 ? 29.905 -22.673 -0.179 1.00 88.62 98 VAL A O 1
ATOM 751 N N . GLU A 1 99 ? 30.272 -22.363 -2.361 1.00 85.75 99 GLU A N 1
ATOM 752 C CA . GLU A 1 99 ? 31.165 -23.520 -2.485 1.00 85.75 99 GLU A CA 1
ATOM 753 C C . GLU A 1 99 ? 32.455 -23.356 -1.676 1.00 85.75 99 GLU A C 1
ATOM 755 O O . GLU A 1 99 ? 32.916 -24.313 -1.049 1.00 85.75 99 GLU A O 1
ATOM 760 N N . ARG A 1 100 ? 33.024 -22.143 -1.647 1.00 86.00 100 ARG A N 1
ATOM 761 C CA . ARG A 1 100 ? 34.188 -21.830 -0.807 1.00 86.00 100 ARG A CA 1
ATOM 762 C C . ARG A 1 100 ? 33.864 -21.960 0.677 1.00 86.00 100 ARG A C 1
ATOM 764 O O . ARG A 1 100 ? 34.647 -22.574 1.395 1.00 86.00 100 ARG A O 1
ATOM 771 N N . SER A 1 101 ? 32.714 -21.452 1.128 1.00 82.38 101 SER A N 1
ATOM 772 C CA . SER A 1 101 ? 32.297 -21.609 2.527 1.00 82.38 101 SER A CA 1
ATOM 773 C C . SER A 1 101 ? 32.045 -23.069 2.901 1.00 82.38 101 SER A C 1
ATOM 775 O O . SER A 1 101 ? 32.418 -23.478 3.995 1.00 82.38 101 SER A O 1
ATOM 777 N N . ARG A 1 102 ? 31.484 -23.878 1.988 1.00 80.69 102 ARG A N 1
ATOM 778 C CA . ARG A 1 102 ? 31.271 -25.313 2.224 1.00 80.69 102 ARG A CA 1
ATOM 779 C C . ARG A 1 102 ? 32.597 -26.054 2.393 1.00 80.69 102 ARG A C 1
ATOM 781 O O . ARG A 1 102 ? 32.787 -26.739 3.386 1.00 80.69 102 ARG A O 1
ATOM 788 N N . LYS A 1 103 ? 33.547 -25.843 1.475 1.00 78.12 103 LYS A N 1
ATOM 789 C CA . LYS A 1 103 ? 34.887 -26.452 1.559 1.00 78.12 103 LYS A CA 1
ATOM 790 C C . LYS A 1 103 ? 35.651 -26.031 2.817 1.00 78.12 103 LYS A C 1
ATOM 792 O O . LYS A 1 103 ? 36.365 -26.847 3.386 1.00 78.12 103 LYS A O 1
ATOM 797 N N . ALA A 1 104 ? 35.504 -24.777 3.245 1.00 76.56 104 ALA A N 1
ATOM 798 C CA . ALA A 1 104 ? 36.098 -24.307 4.491 1.00 76.56 104 ALA A CA 1
ATOM 799 C C . ALA A 1 104 ? 35.488 -25.020 5.710 1.00 76.56 104 ALA A C 1
ATOM 801 O O . ALA A 1 104 ? 36.236 -25.454 6.578 1.00 76.56 104 ALA A O 1
ATOM 802 N N . ALA A 1 105 ? 34.165 -25.211 5.754 1.00 74.31 105 ALA A N 1
ATOM 803 C CA . ALA A 1 105 ? 33.501 -25.944 6.835 1.00 74.31 105 ALA A CA 1
ATOM 804 C C . ALA A 1 105 ? 33.924 -27.424 6.895 1.00 74.31 105 ALA A C 1
ATOM 806 O O . ALA A 1 105 ? 34.199 -27.930 7.980 1.00 74.31 105 ALA A O 1
ATOM 807 N N . ASP A 1 106 ? 34.064 -28.084 5.741 1.00 71.00 106 ASP A N 1
ATOM 808 C CA . ASP A 1 106 ? 34.506 -29.484 5.667 1.00 71.00 106 ASP A CA 1
ATOM 809 C C . ASP A 1 106 ? 35.971 -29.660 6.129 1.00 71.00 106 ASP A C 1
ATOM 811 O O . ASP A 1 106 ? 36.335 -30.706 6.660 1.00 71.00 106 ASP A O 1
ATOM 815 N N . SER A 1 107 ? 36.818 -28.629 5.983 1.00 63.38 107 SER A N 1
ATOM 816 C CA . SER A 1 107 ? 38.242 -28.685 6.361 1.00 63.38 107 SER A CA 1
ATOM 817 C C . SER A 1 107 ? 38.527 -28.625 7.870 1.00 63.38 107 SER A C 1
ATOM 819 O O . SER A 1 107 ? 39.642 -28.932 8.280 1.00 63.38 107 SER A O 1
ATOM 821 N N . TYR A 1 108 ? 37.535 -28.271 8.696 1.00 58.75 108 TYR A N 1
ATOM 822 C CA . TYR A 1 108 ? 37.643 -28.251 10.165 1.00 58.75 108 TYR A CA 1
ATOM 823 C C . TYR A 1 108 ? 36.969 -29.462 10.842 1.00 58.75 108 TYR A C 1
ATOM 825 O O . TYR A 1 108 ? 36.859 -29.490 12.066 1.00 58.75 108 TYR A O 1
ATOM 833 N N . GLY A 1 109 ? 36.495 -30.444 10.065 1.00 60.19 109 GLY A N 1
ATOM 834 C CA . GLY A 1 109 ? 35.743 -31.609 10.548 1.00 60.19 109 GLY A CA 1
ATOM 835 C C . GLY A 1 109 ? 36.488 -32.951 10.524 1.00 60.19 109 GLY A C 1
ATOM 836 O O . GLY A 1 109 ? 35.823 -33.981 10.434 1.00 60.19 109 GLY A O 1
ATOM 837 N N . SER A 1 110 ? 37.827 -32.974 10.556 1.00 49.22 110 SER A N 1
ATOM 838 C CA . SER A 1 110 ? 38.634 -34.207 10.694 1.00 49.22 110 SER A CA 1
ATOM 839 C C . SER A 1 110 ? 39.505 -34.189 11.940 1.00 49.22 110 SER A C 1
ATOM 841 O O . SER A 1 110 ? 40.130 -33.136 12.191 1.00 49.22 110 SER A O 1
#